Protein AF-A0A819EIU9-F1 (afdb_monomer)

Secondary structure (DSSP, 8-state):
--HHHHH-HHHHHHHHHHHHHTHHHHH---HHHHHHHHHHHHS-GGGS-B-TTS-EEETTEEEPPTTS-HHHHHHHHGGGS-SS-PPPEEESSS--TTS-HHHHTSSPBPP-

Radius of gyration: 17.1 Å; Cα contacts (8 Å, |Δi|>4): 104; chains: 1; bounding box: 37×30×42 Å

Structure (mmCIF, N/CA/C/O backbone):
data_AF-A0A819EIU9-F1
#
_entry.id   AF-A0A819EIU9-F1
#
loop_
_atom_site.group_PDB
_atom_site.id
_atom_site.type_symbol
_atom_site.label_atom_id
_atom_site.label_alt_id
_atom_site.label_comp_id
_atom_site.label_asym_id
_atom_site.label_entity_id
_atom_site.label_seq_id
_atom_site.pdbx_PDB_ins_code
_atom_site.Cartn_x
_atom_site.Cartn_y
_atom_site.Cartn_z
_atom_site.occupancy
_atom_site.B_iso_or_equiv
_atom_site.auth_seq_id
_atom_site.auth_comp_id
_atom_site.auth_asym_id
_atom_site.auth_atom_id
_atom_site.pdbx_PDB_model_num
ATOM 1 N N . ASN A 1 1 ? -0.850 -13.333 -1.023 1.00 88.38 1 ASN A N 1
ATOM 2 C CA . ASN A 1 1 ? -0.539 -14.297 -2.097 1.00 88.38 1 ASN A CA 1
ATOM 3 C C . ASN A 1 1 ? 0.856 -13.997 -2.645 1.00 88.38 1 ASN A C 1
ATOM 5 O O . ASN A 1 1 ? 1.017 -12.998 -3.331 1.00 88.38 1 ASN A O 1
ATOM 9 N N . VAL A 1 2 ? 1.864 -14.808 -2.308 1.00 93.75 2 VAL A N 1
ATOM 10 C CA . VAL A 1 2 ? 3.259 -14.570 -2.739 1.00 93.75 2 VAL A CA 1
ATOM 11 C C . VAL A 1 2 ? 3.547 -15.039 -4.167 1.00 93.75 2 VAL A C 1
ATOM 13 O O . VAL A 1 2 ? 4.467 -14.515 -4.794 1.00 93.75 2 VAL A O 1
ATOM 16 N N . SER A 1 3 ? 2.751 -15.971 -4.713 1.00 95.75 3 SER A N 1
ATOM 17 C CA . SER A 1 3 ? 2.930 -16.436 -6.097 1.00 95.75 3 SER A CA 1
ATOM 18 C C . SER A 1 3 ? 2.718 -15.306 -7.097 1.00 95.75 3 SER A C 1
ATOM 20 O O . SER A 1 3 ? 3.328 -15.297 -8.157 1.00 95.75 3 SER A O 1
ATOM 22 N N . LEU A 1 4 ? 1.940 -14.292 -6.720 1.00 94.44 4 LEU A N 1
ATOM 23 C CA . LEU A 1 4 ? 1.735 -13.100 -7.523 1.00 94.44 4 LEU A CA 1
ATOM 24 C C . LEU A 1 4 ? 3.054 -12.398 -7.895 1.00 94.44 4 LEU A C 1
ATOM 26 O O . LEU A 1 4 ? 3.270 -12.072 -9.055 1.00 94.44 4 LEU A O 1
ATOM 30 N N . PHE A 1 5 ? 3.957 -12.196 -6.936 1.00 95.81 5 PHE A N 1
ATOM 31 C CA . PHE A 1 5 ? 5.234 -11.519 -7.189 1.00 95.81 5 PHE A CA 1
ATOM 32 C C . PHE A 1 5 ? 6.289 -12.453 -7.794 1.00 95.81 5 PHE A C 1
ATOM 34 O O . PHE A 1 5 ? 7.197 -11.998 -8.488 1.00 95.81 5 PHE A O 1
ATOM 41 N N . ARG A 1 6 ? 6.161 -13.760 -7.546 1.00 95.56 6 ARG A N 1
ATOM 42 C CA . ARG A 1 6 ? 7.103 -14.783 -8.016 1.00 95.56 6 ARG A CA 1
ATOM 43 C C . ARG A 1 6 ? 6.821 -15.246 -9.447 1.00 95.56 6 ARG A C 1
ATOM 45 O O . ARG A 1 6 ? 7.753 -15.416 -10.225 1.00 95.56 6 ARG A O 1
ATOM 52 N N . ASP A 1 7 ? 5.552 -15.431 -9.797 1.00 96.56 7 ASP A N 1
ATOM 53 C CA . ASP A 1 7 ? 5.146 -16.192 -10.983 1.00 96.56 7 ASP A CA 1
ATOM 54 C C . ASP A 1 7 ? 4.471 -15.304 -12.046 1.00 96.56 7 ASP A C 1
ATOM 56 O O . ASP A 1 7 ? 4.550 -15.605 -13.238 1.00 96.56 7 ASP A O 1
ATOM 60 N N . HIS A 1 8 ? 3.863 -14.171 -11.667 1.00 97.12 8 HIS A N 1
ATOM 61 C CA . HIS A 1 8 ? 3.180 -13.293 -12.623 1.00 97.12 8 HIS A CA 1
ATOM 62 C C . HIS A 1 8 ? 4.184 -12.522 -13.497 1.00 97.12 8 HIS A C 1
ATOM 64 O O . HIS A 1 8 ? 4.890 -11.619 -13.038 1.00 97.12 8 HIS A O 1
ATOM 70 N N . SER A 1 9 ? 4.213 -12.834 -14.795 1.00 97.19 9 SER A N 1
ATOM 71 C CA . SER A 1 9 ? 5.211 -12.321 -15.747 1.00 97.19 9 SER A CA 1
ATOM 72 C C . 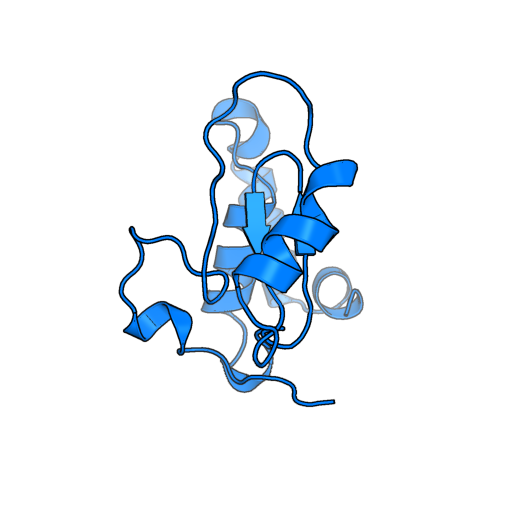SER A 1 9 ? 5.250 -10.791 -15.836 1.00 97.19 9 SER A C 1
ATOM 74 O O . SER A 1 9 ? 6.329 -10.207 -15.761 1.00 97.19 9 SER A O 1
ATOM 76 N N . LEU A 1 10 ? 4.088 -10.131 -15.931 1.00 97.50 10 LEU A N 1
ATOM 77 C CA . LEU A 1 10 ? 4.014 -8.665 -16.017 1.00 97.50 10 LEU A CA 1
ATOM 78 C C . LEU A 1 10 ? 4.510 -7.966 -14.744 1.00 97.50 10 LEU A C 1
ATOM 80 O O . LEU A 1 10 ? 5.272 -7.007 -14.833 1.00 97.50 10 LEU A O 1
ATOM 84 N N . ILE A 1 11 ? 4.140 -8.473 -13.563 1.00 97.56 11 ILE A N 1
ATOM 85 C CA . ILE A 1 11 ? 4.592 -7.926 -12.276 1.00 97.56 11 ILE A CA 1
ATOM 86 C C . ILE A 1 11 ? 6.110 -8.061 -12.159 1.00 97.56 11 ILE A C 1
ATOM 88 O O . ILE A 1 11 ? 6.790 -7.098 -11.812 1.00 97.56 11 ILE A O 1
ATOM 92 N N . ARG A 1 12 ? 6.668 -9.217 -12.534 1.00 97.88 12 ARG A N 1
ATOM 93 C CA . ARG A 1 12 ? 8.122 -9.415 -12.570 1.00 97.88 12 ARG A CA 1
ATOM 94 C C . ARG A 1 12 ? 8.833 -8.482 -13.546 1.00 97.88 12 ARG A C 1
ATOM 96 O O . ARG A 1 12 ? 9.873 -7.926 -13.200 1.00 97.88 12 ARG A O 1
ATOM 103 N N . ALA A 1 13 ? 8.294 -8.300 -14.750 1.00 97.94 13 ALA A N 1
ATOM 104 C CA . ALA A 1 13 ? 8.868 -7.392 -15.743 1.00 97.94 13 ALA A CA 1
ATOM 105 C C . ALA A 1 13 ? 8.858 -5.933 -15.257 1.00 97.94 13 ALA A C 1
ATOM 107 O O . ALA A 1 13 ? 9.824 -5.193 -15.467 1.00 97.94 13 ALA A O 1
ATOM 108 N N . TRP A 1 14 ? 7.792 -5.533 -14.562 1.00 97.50 14 TRP A N 1
ATOM 109 C CA . TRP A 1 14 ? 7.692 -4.225 -13.929 1.00 97.50 14 TRP A CA 1
ATOM 110 C C . TRP A 1 14 ? 8.724 -4.058 -12.804 1.00 97.50 14 TRP A C 1
ATOM 112 O O . TRP A 1 14 ? 9.484 -3.091 -12.828 1.00 97.50 14 TRP A O 1
ATOM 122 N N . LEU A 1 15 ? 8.847 -5.032 -11.893 1.00 97.25 15 LEU A N 1
ATOM 123 C CA . LEU A 1 15 ? 9.837 -5.000 -10.805 1.00 97.25 15 LEU A CA 1
ATOM 124 C C . LEU A 1 15 ? 11.274 -4.923 -11.341 1.00 97.25 15 LEU A C 1
ATOM 126 O O . LEU A 1 15 ? 12.066 -4.115 -10.866 1.00 97.25 15 LEU A O 1
ATOM 130 N N . HIS A 1 16 ? 11.591 -5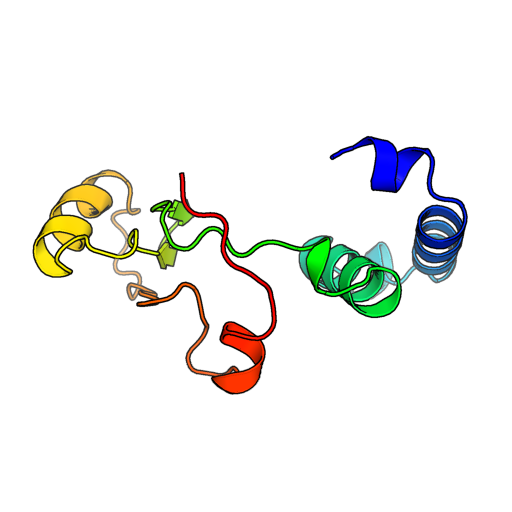.685 -12.390 1.00 98.06 16 HIS A N 1
ATOM 131 C CA . HIS A 1 16 ? 12.891 -5.615 -13.064 1.00 98.06 16 HIS A CA 1
ATOM 132 C C . HIS A 1 16 ? 13.146 -4.244 -13.719 1.00 98.06 16 HIS A C 1
ATOM 134 O O . HIS A 1 16 ? 14.282 -3.785 -13.815 1.00 98.06 16 HIS A O 1
ATOM 140 N N . THR A 1 17 ? 12.099 -3.558 -14.179 1.00 97.69 17 THR 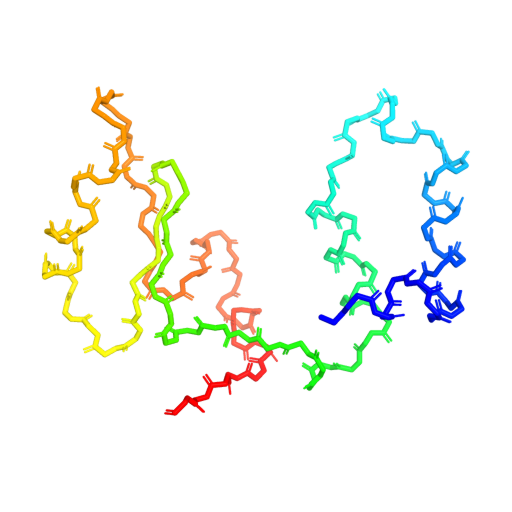A N 1
ATOM 141 C CA . THR A 1 17 ? 12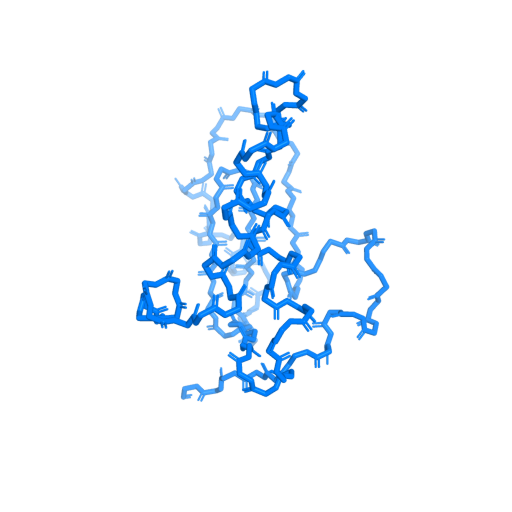.221 -2.203 -14.737 1.00 97.69 17 THR A CA 1
ATOM 142 C C . THR A 1 17 ? 12.482 -1.170 -13.642 1.00 97.69 17 THR A C 1
ATOM 144 O O . THR A 1 17 ? 13.332 -0.298 -13.824 1.00 97.69 17 THR A O 1
ATOM 147 N N . VAL A 1 18 ? 11.803 -1.294 -12.499 1.00 97.75 18 VAL A N 1
ATOM 148 C CA . VAL A 1 18 ? 12.038 -0.456 -11.313 1.00 97.75 18 VAL A CA 1
ATOM 149 C C . VAL A 1 18 ? 13.465 -0.621 -10.793 1.00 97.75 18 VAL A C 1
ATOM 151 O O . VAL A 1 18 ? 14.133 0.381 -10.539 1.00 97.75 18 VAL A O 1
ATOM 154 N N . ASP A 1 19 ? 13.952 -1.859 -10.704 1.00 97.94 19 ASP A N 1
ATOM 155 C CA . ASP A 1 19 ? 15.319 -2.166 -10.273 1.00 97.94 19 ASP A CA 1
ATOM 156 C C . ASP A 1 19 ? 16.367 -1.553 -11.218 1.00 97.94 19 ASP A C 1
ATOM 158 O O . ASP A 1 19 ? 17.199 -0.746 -10.798 1.00 97.94 19 ASP A O 1
ATOM 162 N N . ARG A 1 20 ? 16.251 -1.806 -12.533 1.00 98.25 20 ARG A N 1
ATOM 163 C CA . ARG A 1 20 ? 17.175 -1.248 -13.541 1.00 98.25 20 ARG A CA 1
ATOM 164 C C . ARG A 1 20 ? 17.194 0.279 -13.596 1.00 98.25 20 ARG A C 1
ATOM 166 O O . ARG A 1 20 ? 18.197 0.855 -14.011 1.00 98.25 20 ARG A O 1
ATOM 173 N N . ASN A 1 21 ? 16.109 0.950 -13.208 1.00 97.69 21 ASN A N 1
ATOM 174 C CA . ASN A 1 21 ? 16.078 2.412 -13.147 1.00 97.69 21 ASN A CA 1
ATOM 175 C C . ASN A 1 21 ? 17.015 2.970 -12.052 1.00 97.69 21 ASN A C 1
ATOM 177 O O . ASN A 1 21 ? 17.517 4.091 -12.172 1.00 97.69 21 ASN A O 1
ATOM 181 N N . GLY A 1 22 ? 17.274 2.191 -10.996 1.00 97.81 22 GLY A N 1
ATOM 182 C CA . GLY A 1 22 ? 18.122 2.578 -9.867 1.00 97.81 22 GLY A CA 1
ATOM 183 C C . GLY A 1 22 ? 17.462 3.553 -8.885 1.00 97.81 22 GLY A C 1
ATOM 184 O O . GLY A 1 22 ? 18.134 4.068 -7.989 1.00 97.81 22 GLY A O 1
ATOM 185 N N . GLY A 1 23 ? 16.159 3.824 -9.026 1.00 97.56 23 GLY A N 1
ATOM 186 C CA . GLY A 1 23 ? 15.438 4.801 -8.206 1.00 97.56 23 GLY A CA 1
ATOM 187 C C . GLY A 1 23 ? 15.306 4.420 -6.727 1.00 97.56 23 GLY A C 1
ATOM 188 O O . GLY A 1 23 ? 15.264 5.308 -5.876 1.00 97.56 23 GLY A O 1
ATOM 189 N N . ILE A 1 24 ? 15.346 3.123 -6.399 1.00 97.75 24 ILE A N 1
ATOM 190 C CA . ILE A 1 24 ? 15.399 2.636 -5.008 1.00 97.75 24 ILE A CA 1
ATOM 191 C C . ILE A 1 24 ? 16.618 3.232 -4.288 1.00 97.75 24 ILE A C 1
ATOM 193 O O . ILE A 1 24 ? 16.479 3.814 -3.213 1.00 97.75 24 ILE A O 1
ATOM 197 N N . TYR A 1 25 ? 17.794 3.174 -4.919 1.00 97.31 25 TYR A N 1
ATOM 198 C CA . TYR A 1 25 ? 19.050 3.653 -4.337 1.00 97.31 25 TYR A CA 1
ATOM 199 C C . TYR A 1 25 ? 19.246 5.164 -4.490 1.00 97.31 25 TYR A C 1
ATOM 201 O O . TYR A 1 25 ? 19.750 5.813 -3.579 1.00 97.31 25 TYR A O 1
ATOM 209 N N . ARG A 1 26 ? 18.847 5.739 -5.631 1.00 98.12 26 ARG A N 1
ATOM 210 C CA . ARG A 1 26 ? 19.064 7.167 -5.923 1.00 98.12 26 ARG A CA 1
ATOM 211 C C . ARG A 1 26 ? 18.053 8.087 -5.244 1.00 98.12 26 ARG A C 1
ATOM 213 O O . ARG A 1 26 ? 18.402 9.206 -4.887 1.00 98.12 26 ARG A O 1
ATOM 220 N N . TYR A 1 27 ? 16.809 7.631 -5.088 1.00 97.19 27 TYR A N 1
ATOM 221 C CA . TYR A 1 27 ? 15.678 8.480 -4.695 1.00 97.19 27 TYR A CA 1
ATOM 222 C C . TYR A 1 27 ? 14.852 7.919 -3.534 1.00 97.19 27 TYR A C 1
ATOM 224 O O . TYR A 1 27 ? 13.818 8.495 -3.196 1.00 97.19 27 TYR A O 1
ATOM 232 N N . ARG A 1 28 ? 15.290 6.817 -2.906 1.00 97.31 28 ARG A N 1
ATOM 233 C CA . ARG A 1 28 ? 14.605 6.190 -1.764 1.00 97.31 28 ARG A CA 1
ATOM 234 C C . ARG A 1 28 ? 13.162 5.791 -2.096 1.00 97.31 28 ARG A C 1
ATOM 236 O O . ARG A 1 28 ? 12.240 6.040 -1.315 1.00 97.31 28 ARG A O 1
ATOM 243 N N . TRP A 1 29 ? 12.951 5.191 -3.268 1.00 98.00 29 TRP A N 1
ATOM 244 C CA . TRP A 1 29 ? 11.658 4.584 -3.581 1.00 98.00 29 TRP A CA 1
ATOM 245 C C . TRP A 1 29 ? 11.383 3.435 -2.607 1.00 98.00 29 TRP A C 1
ATOM 247 O O . TRP A 1 29 ? 12.134 2.464 -2.561 1.00 98.00 29 TRP A O 1
ATOM 257 N N . GLY A 1 30 ? 10.327 3.582 -1.805 1.00 97.56 30 GLY A N 1
ATOM 258 C CA . GLY A 1 30 ? 9.903 2.570 -0.840 1.00 97.56 30 GLY A CA 1
ATOM 259 C C . GLY A 1 30 ? 9.143 1.420 -1.497 1.00 97.56 30 GLY A C 1
ATOM 260 O O . GLY A 1 30 ? 8.563 1.571 -2.571 1.00 97.56 30 GLY A O 1
ATOM 261 N N . ASP A 1 31 ? 9.081 0.285 -0.816 1.00 97.06 31 ASP A N 1
ATOM 262 C CA . ASP A 1 31 ? 8.330 -0.892 -1.249 1.00 97.06 31 ASP A CA 1
ATOM 263 C C . ASP A 1 31 ? 6.815 -0.629 -1.288 1.00 97.06 31 ASP A C 1
ATOM 265 O O . ASP A 1 31 ? 6.155 -1.028 -2.242 1.00 97.06 31 ASP A O 1
ATOM 269 N N . ALA A 1 32 ? 6.264 0.113 -0.320 1.00 94.69 32 ALA A N 1
ATOM 270 C CA . ALA A 1 32 ? 4.836 0.438 -0.274 1.00 94.69 32 ALA A CA 1
ATOM 271 C C . ALA A 1 32 ? 4.314 1.135 -1.554 1.00 94.69 32 ALA A C 1
ATOM 273 O O . ALA A 1 32 ? 3.358 0.626 -2.152 1.00 94.69 32 ALA A O 1
ATOM 274 N N . PRO A 1 33 ? 4.907 2.249 -2.045 1.00 95.62 33 PRO A N 1
ATOM 275 C CA . PRO A 1 33 ? 4.479 2.845 -3.310 1.00 95.62 33 PRO A CA 1
ATOM 276 C C . PRO A 1 33 ? 4.787 1.952 -4.517 1.00 95.62 33 PRO A C 1
ATOM 278 O O . PRO A 1 33 ? 3.989 1.913 -5.450 1.00 95.62 33 PRO A O 1
ATOM 281 N N . ILE A 1 34 ? 5.891 1.197 -4.496 1.00 97.75 34 ILE A N 1
ATOM 282 C CA . ILE A 1 34 ? 6.245 0.260 -5.569 1.00 97.75 34 ILE A CA 1
ATOM 283 C C . ILE A 1 34 ? 5.156 -0.821 -5.715 1.00 97.75 34 ILE A C 1
ATOM 285 O O . ILE A 1 34 ? 4.564 -0.979 -6.783 1.00 97.75 34 ILE A O 1
ATOM 289 N N . HIS A 1 35 ? 4.821 -1.516 -4.629 1.00 97.00 35 HIS A N 1
ATOM 290 C CA . HIS A 1 35 ? 3.762 -2.522 -4.607 1.00 97.00 35 HIS A CA 1
ATOM 291 C C . HIS A 1 35 ? 2.402 -1.922 -4.962 1.00 97.00 35 HIS A C 1
ATOM 293 O O . HIS A 1 35 ? 1.664 -2.503 -5.753 1.00 97.00 35 HIS A O 1
ATOM 299 N N . THR A 1 36 ? 2.078 -0.739 -4.440 1.00 94.12 36 THR A N 1
ATOM 300 C CA . THR A 1 36 ? 0.805 -0.080 -4.753 1.00 94.12 36 THR A CA 1
ATOM 301 C C . THR A 1 36 ? 0.689 0.198 -6.250 1.00 94.12 36 THR A C 1
ATOM 303 O O . THR A 1 36 ? -0.321 -0.144 -6.857 1.00 94.12 36 THR A O 1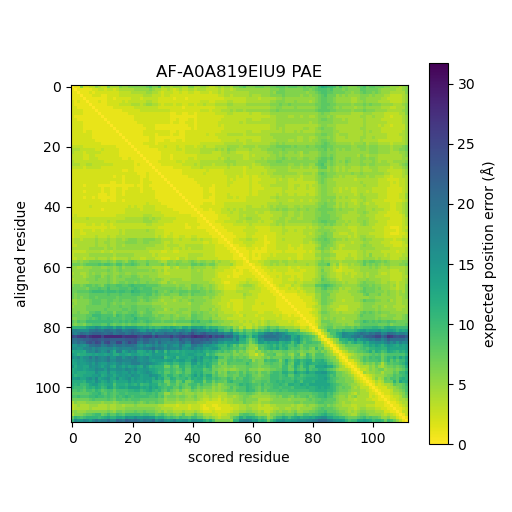
ATOM 306 N N . LEU A 1 37 ? 1.721 0.749 -6.893 1.00 96.25 37 LEU A N 1
ATOM 307 C CA . LEU A 1 37 ? 1.667 1.042 -8.325 1.00 96.25 37 LEU A CA 1
ATOM 308 C C . LEU A 1 37 ? 1.483 -0.230 -9.156 1.00 96.25 37 LEU A C 1
ATOM 310 O O . LEU A 1 37 ? 0.578 -0.289 -9.980 1.00 96.25 37 LEU A O 1
ATOM 314 N N . VAL A 1 38 ? 2.277 -1.276 -8.923 1.00 96.88 38 VAL A N 1
ATOM 315 C CA . VAL A 1 38 ? 2.174 -2.487 -9.751 1.00 96.88 38 VAL A CA 1
ATOM 316 C C . VAL A 1 38 ? 0.851 -3.225 -9.560 1.00 96.88 38 VAL A C 1
ATOM 318 O O . VAL A 1 38 ? 0.253 -3.669 -10.538 1.00 96.88 38 VAL A O 1
ATOM 321 N N . LEU A 1 39 ? 0.352 -3.314 -8.324 1.00 95.69 39 LEU A N 1
ATOM 322 C CA . LEU A 1 39 ? -0.901 -4.007 -8.033 1.00 95.69 39 LEU A CA 1
ATOM 323 C C . LEU A 1 39 ? -2.100 -3.249 -8.603 1.00 95.69 39 LEU A C 1
ATOM 325 O O . LEU A 1 39 ? -2.963 -3.858 -9.225 1.00 95.69 39 LEU A O 1
ATOM 329 N N . THR A 1 40 ? -2.138 -1.925 -8.445 1.00 93.44 40 THR A N 1
ATOM 330 C CA . THR A 1 40 ? -3.277 -1.112 -8.902 1.00 93.44 40 THR A CA 1
ATOM 331 C C . THR A 1 40 ? -3.324 -0.909 -10.414 1.00 93.44 40 THR A C 1
ATOM 333 O O . THR A 1 40 ? -4.391 -0.615 -10.945 1.00 93.44 40 THR A O 1
ATOM 336 N N . GLN A 1 41 ? -2.197 -1.073 -11.112 1.00 94.75 41 GLN A N 1
ATOM 337 C CA . GLN A 1 41 ? -2.146 -0.991 -12.573 1.00 94.75 41 GLN A CA 1
ATOM 338 C C . GLN A 1 41 ? -2.392 -2.337 -13.264 1.00 94.75 41 GLN A C 1
ATOM 340 O O . GLN A 1 41 ? -2.920 -2.351 -14.373 1.00 94.75 41 GLN A O 1
ATOM 345 N N . LEU A 1 42 ? -1.988 -3.458 -12.653 1.00 95.75 42 LEU A N 1
ATOM 346 C CA . LEU A 1 42 ? -2.006 -4.767 -13.321 1.00 95.75 42 LEU A CA 1
ATOM 347 C C . LEU A 1 42 ? -3.110 -5.709 -12.844 1.00 95.75 42 LEU A C 1
ATOM 349 O O . LEU A 1 42 ? -3.433 -6.652 -13.565 1.00 95.75 42 LEU A O 1
ATOM 353 N N . LEU A 1 43 ? -3.681 -5.492 -11.659 1.00 94.88 43 LEU A N 1
ATOM 354 C CA .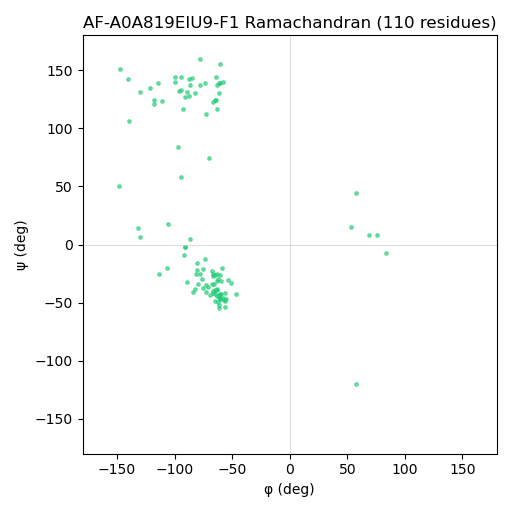 LEU A 1 43 ? -4.767 -6.327 -11.157 1.00 94.88 43 LEU A CA 1
ATOM 355 C C . LEU A 1 43 ? -6.122 -5.672 -11.359 1.00 94.88 43 LEU A C 1
ATOM 357 O O . LEU A 1 43 ? -6.294 -4.465 -11.185 1.00 94.88 43 LEU A O 1
ATOM 361 N N . ALA A 1 44 ? -7.114 -6.508 -11.652 1.00 93.94 44 ALA A N 1
ATOM 362 C CA . ALA A 1 44 ? -8.495 -6.092 -11.528 1.00 93.94 44 ALA A CA 1
ATOM 363 C C . ALA A 1 44 ? -8.812 -5.792 -10.054 1.00 93.94 44 ALA A C 1
ATOM 365 O O . ALA A 1 44 ? -8.302 -6.438 -9.135 1.00 93.94 44 ALA A O 1
ATOM 366 N N . LYS A 1 45 ? -9.657 -4.780 -9.835 1.00 91.50 45 LYS A N 1
ATOM 367 C CA . LYS A 1 45 ? -9.994 -4.254 -8.501 1.00 91.50 45 LYS A CA 1
ATOM 368 C C . LYS A 1 45 ? -10.487 -5.325 -7.525 1.00 91.50 45 LYS A C 1
ATOM 370 O O . LYS A 1 45 ? -10.287 -5.190 -6.330 1.00 91.50 45 LYS A O 1
ATOM 375 N N . ASP A 1 46 ? -11.130 -6.370 -8.029 1.00 93.56 46 ASP A N 1
ATOM 376 C CA . ASP A 1 46 ? -11.701 -7.474 -7.261 1.00 93.56 46 ASP A CA 1
ATOM 377 C C . ASP A 1 46 ? -10.657 -8.454 -6.702 1.00 93.56 46 ASP A C 1
ATOM 379 O O . ASP A 1 46 ? -10.963 -9.231 -5.802 1.00 93.56 46 ASP A O 1
ATOM 383 N N . HIS A 1 47 ? -9.410 -8.370 -7.170 1.00 93.50 47 HIS A N 1
ATOM 384 C CA . HIS A 1 47 ? -8.280 -9.151 -6.663 1.00 93.50 47 HIS A CA 1
ATOM 385 C C . HIS A 1 47 ? -7.516 -8.452 -5.528 1.00 93.50 47 HIS A C 1
ATOM 387 O O . HIS A 1 47 ? -6.555 -9.008 -4.990 1.00 93.50 47 HIS A O 1
ATOM 393 N N . ILE A 1 48 ? -7.920 -7.233 -5.164 1.00 92.69 48 ILE A N 1
ATOM 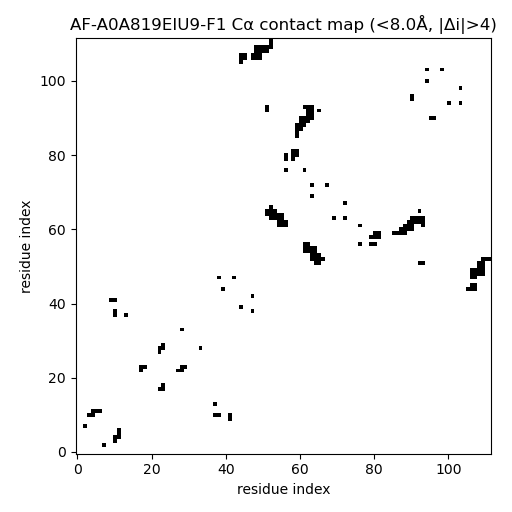394 C CA . ILE A 1 48 ? -7.354 -6.462 -4.058 1.00 92.69 48 ILE A CA 1
ATOM 395 C C . ILE A 1 48 ? -8.474 -6.237 -3.052 1.00 92.69 48 ILE A C 1
ATOM 397 O O . ILE A 1 48 ? -9.515 -5.696 -3.400 1.00 92.69 48 ILE A O 1
ATOM 401 N N . ALA A 1 49 ? -8.266 -6.644 -1.803 1.00 90.62 49 ALA A N 1
ATOM 402 C CA . ALA A 1 49 ? -9.283 -6.532 -0.768 1.00 90.62 49 ALA A CA 1
ATOM 403 C C . ALA A 1 49 ? -8.878 -5.553 0.330 1.00 90.62 49 ALA A C 1
ATOM 405 O O . ALA A 1 49 ? -7.740 -5.564 0.805 1.00 90.62 49 ALA A O 1
ATOM 406 N N . ARG A 1 50 ? -9.844 -4.754 0.785 1.00 88.00 50 ARG A N 1
ATOM 407 C CA . ARG A 1 50 ? -9.717 -3.928 1.985 1.00 88.00 50 ARG A CA 1
ATOM 408 C C . ARG A 1 50 ? -10.128 -4.730 3.219 1.00 88.00 50 ARG A C 1
ATOM 410 O O . ARG A 1 50 ? -11.227 -5.281 3.280 1.00 88.00 50 ARG A O 1
ATOM 417 N N . LEU A 1 51 ? -9.262 -4.751 4.228 1.00 88.44 51 LEU A N 1
ATOM 418 C CA . LEU A 1 51 ? -9.450 -5.505 5.472 1.00 88.44 51 LEU A CA 1
ATOM 419 C C . LEU A 1 51 ? -10.076 -4.642 6.578 1.00 88.44 51 LEU A C 1
ATOM 421 O O . LEU A 1 51 ? -9.506 -4.469 7.647 1.00 88.44 51 LEU A O 1
ATOM 425 N N . ARG A 1 52 ? -11.261 -4.082 6.318 1.00 85.88 52 ARG A N 1
ATOM 426 C CA . ARG A 1 52 ? -11.918 -3.117 7.221 1.00 85.88 52 ARG A CA 1
ATOM 427 C C . ARG A 1 52 ? -12.318 -3.708 8.584 1.00 85.88 52 ARG A C 1
ATOM 429 O O . ARG A 1 52 ? -12.410 -2.988 9.569 1.00 85.88 52 ARG A O 1
ATOM 436 N N . TYR A 1 53 ? -12.554 -5.015 8.644 1.00 87.25 53 TYR A N 1
ATOM 437 C CA . TYR A 1 53 ? -12.971 -5.721 9.863 1.00 87.25 53 TYR A CA 1
ATOM 438 C C . TYR A 1 53 ? -11.796 -6.168 10.743 1.00 87.25 53 TYR A C 1
ATOM 440 O O . TYR A 1 53 ? -11.999 -6.830 11.756 1.00 87.25 53 TYR A O 1
ATOM 448 N N . PHE A 1 54 ? -10.568 -5.797 10.376 1.00 86.88 54 PHE A N 1
ATOM 449 C CA . PHE A 1 54 ? -9.371 -6.078 11.155 1.00 86.88 54 PHE A CA 1
ATOM 450 C C . PHE A 1 54 ? -8.812 -4.778 11.725 1.00 86.88 54 PHE A C 1
ATOM 452 O O . PHE A 1 54 ? -8.488 -3.851 10.986 1.00 86.88 54 PHE A O 1
ATOM 459 N N . GLY A 1 55 ? -8.673 -4.725 13.049 1.00 86.69 55 GLY A N 1
ATOM 460 C CA . GLY A 1 55 ? -7.931 -3.658 13.706 1.00 86.69 55 GLY A CA 1
ATOM 461 C C . GLY A 1 55 ? -6.433 -3.860 13.498 1.00 86.69 55 GLY A C 1
ATOM 462 O O . GLY A 1 55 ? -5.940 -4.986 13.581 1.00 86.69 55 GLY A O 1
ATOM 463 N N . TYR A 1 56 ? -5.702 -2.782 13.232 1.00 87.12 56 TYR A N 1
ATOM 464 C CA . TYR A 1 56 ? -4.257 -2.834 13.019 1.00 87.12 56 TYR A CA 1
ATOM 465 C C . TYR A 1 56 ? -3.570 -1.640 13.672 1.00 87.12 56 TYR A C 1
ATOM 467 O O . TYR A 1 56 ? -4.093 -0.528 13.637 1.00 87.12 56 TYR A O 1
ATOM 475 N N . VAL A 1 57 ? -2.389 -1.873 14.244 1.00 86.69 57 VAL A N 1
ATOM 476 C CA . VAL A 1 57 ? -1.538 -0.844 14.845 1.00 86.69 57 VAL A CA 1
ATOM 477 C C . VAL A 1 57 ? -0.119 -0.970 14.303 1.00 86.69 57 VAL A C 1
ATOM 479 O O . VAL A 1 57 ? 0.465 -2.053 14.286 1.00 86.69 57 VAL A O 1
ATOM 482 N N . HIS A 1 58 ? 0.443 0.154 13.874 1.00 85.69 58 HIS A N 1
ATOM 483 C CA . HIS A 1 58 ? 1.837 0.275 13.483 1.00 85.69 58 HIS A CA 1
ATOM 484 C C . HIS A 1 58 ? 2.390 1.603 13.999 1.00 85.69 58 HIS A C 1
ATOM 486 O O . HIS A 1 58 ? 2.105 2.678 13.472 1.00 85.69 58 HIS A O 1
ATOM 492 N N . ARG A 1 59 ? 3.218 1.527 15.047 1.00 84.19 59 ARG A N 1
ATOM 493 C CA . ARG A 1 59 ? 3.737 2.699 15.772 1.00 84.19 59 ARG A CA 1
ATOM 494 C C . ARG A 1 59 ? 2.591 3.563 16.318 1.00 84.19 59 ARG A C 1
ATOM 496 O O . ARG A 1 59 ? 1.833 3.079 17.146 1.00 84.19 59 ARG A O 1
ATOM 503 N N . SER A 1 60 ? 2.492 4.828 15.911 1.00 82.56 60 SER A N 1
ATOM 504 C CA . SER A 1 60 ? 1.446 5.773 16.328 1.00 82.56 60 SER A CA 1
ATOM 505 C C . SER A 1 60 ? 0.219 5.780 15.407 1.00 82.56 60 SER A C 1
ATOM 507 O O . SER A 1 60 ? -0.734 6.515 15.673 1.00 82.56 60 SER A O 1
ATOM 509 N N . GLU A 1 61 ? 0.244 4.993 14.328 1.00 81.69 61 GLU A N 1
ATOM 510 C CA . GLU A 1 61 ? -0.861 4.834 13.385 1.00 81.69 61 GLU A CA 1
ATOM 511 C C . GLU A 1 61 ? -1.677 3.600 13.755 1.00 81.69 61 GLU A C 1
ATOM 513 O O . GLU A 1 61 ? -1.127 2.521 13.991 1.00 81.69 61 GLU A O 1
ATOM 518 N N . PHE A 1 62 ? -2.999 3.746 13.797 1.00 85.06 62 PHE A N 1
ATOM 519 C CA . PHE A 1 62 ? -3.887 2.612 14.009 1.00 85.06 62 PHE A CA 1
ATOM 520 C C . PHE A 1 62 ? -5.217 2.780 13.278 1.00 85.06 62 PHE A C 1
ATOM 522 O O . PHE A 1 62 ? -5.709 3.888 13.053 1.00 85.06 62 PHE A O 1
ATOM 529 N N . THR A 1 63 ? -5.803 1.642 12.920 1.00 86.88 63 THR A N 1
ATOM 530 C CA . THR A 1 63 ? -7.147 1.517 12.353 1.00 86.88 63 THR A CA 1
ATOM 531 C C . THR A 1 63 ? -7.964 0.612 13.261 1.00 86.88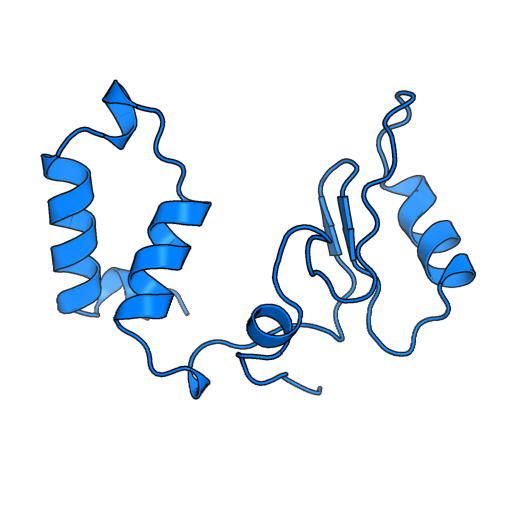 63 THR A C 1
ATOM 533 O O . THR A 1 63 ? -7.483 -0.438 13.691 1.00 86.88 63 THR A O 1
ATOM 536 N N . CYS A 1 64 ? -9.193 1.019 13.565 1.00 86.00 64 CYS A N 1
ATOM 537 C CA . CYS A 1 64 ? -10.133 0.195 14.318 1.00 86.00 64 CYS A CA 1
ATOM 538 C C . CYS A 1 64 ? -10.911 -0.707 13.362 1.00 86.00 64 CYS A C 1
ATOM 540 O O . CYS A 1 64 ? -11.274 -0.276 12.269 1.00 86.00 64 CYS A O 1
ATOM 542 N N . ALA A 1 65 ? -11.189 -1.939 13.789 1.00 87.50 65 ALA A N 1
ATOM 543 C CA . ALA A 1 65 ? -12.099 -2.808 13.056 1.00 87.50 65 ALA A CA 1
ATOM 544 C C . ALA A 1 65 ? -13.490 -2.165 12.967 1.00 87.50 65 ALA A C 1
ATOM 546 O O . ALA A 1 65 ? -13.988 -1.600 13.945 1.00 87.50 65 ALA A O 1
ATOM 547 N N . ASP A 1 66 ? -14.124 -2.278 11.803 1.00 85.31 66 ASP A N 1
ATOM 548 C CA . ASP A 1 66 ? -15.499 -1.823 11.623 1.00 85.31 66 ASP A CA 1
ATOM 549 C C . ASP A 1 66 ? -16.456 -2.521 12.596 1.00 85.31 66 ASP A C 1
ATOM 551 O O . ASP A 1 66 ? -16.342 -3.720 12.850 1.00 85.31 66 ASP A O 1
ATOM 555 N N . GLY A 1 67 ? -17.408 -1.763 13.136 1.00 85.50 67 GLY A N 1
ATOM 556 C CA . GLY A 1 67 ? -18.340 -2.240 14.161 1.00 85.50 67 GLY A CA 1
ATOM 557 C C . GLY A 1 67 ? -17.803 -2.198 15.597 1.00 85.50 67 GLY A C 1
ATOM 558 O O . GLY A 1 67 ? -18.584 -2.403 16.524 1.00 85.50 67 GLY A O 1
ATOM 559 N N . ILE A 1 68 ? -16.520 -1.883 15.810 1.00 86.44 68 ILE A N 1
ATOM 560 C CA . ILE A 1 68 ? -15.978 -1.627 17.149 1.00 86.44 68 ILE A CA 1
ATOM 561 C C . ILE A 1 68 ? -16.130 -0.146 17.499 1.00 86.44 68 ILE A C 1
ATOM 563 O O . ILE A 1 68 ? -15.780 0.746 16.725 1.00 86.44 68 ILE A O 1
ATOM 567 N N . GLU A 1 69 ? -16.660 0.110 18.693 1.00 88.56 69 GLU A N 1
ATOM 568 C CA . GLU A 1 69 ? -16.836 1.451 19.247 1.00 88.56 69 GLU A CA 1
ATOM 569 C C . GLU A 1 69 ? -15.474 2.158 19.399 1.00 88.56 69 GLU A C 1
ATOM 571 O O . GLU A 1 69 ? -14.460 1.540 19.739 1.00 88.56 69 GLU A O 1
ATOM 576 N N . LYS A 1 70 ? -15.421 3.454 19.066 1.00 82.62 70 LYS A N 1
ATOM 577 C CA . LYS A 1 70 ? -14.155 4.176 18.864 1.00 82.62 70 LYS A CA 1
ATOM 578 C C . LYS A 1 70 ? -13.355 4.305 20.151 1.00 82.62 70 LYS A C 1
ATOM 580 O O . LYS A 1 70 ? -12.135 4.143 20.118 1.00 82.62 70 LYS A O 1
ATOM 585 N N . ASP A 1 71 ? -14.011 4.606 21.263 1.00 88.06 71 ASP A N 1
ATOM 586 C CA . ASP A 1 71 ? -13.344 4.806 22.542 1.00 88.06 71 ASP A CA 1
ATOM 587 C C . ASP A 1 71 ? -12.913 3.468 23.145 1.00 88.06 71 ASP A C 1
ATOM 589 O O . ASP A 1 71 ? -11.783 3.361 23.632 1.00 88.06 71 ASP A O 1
ATOM 593 N N . LEU A 1 72 ? -13.721 2.413 22.983 1.00 89.38 72 LEU A N 1
ATOM 594 C CA . LEU A 1 72 ? -13.310 1.040 23.270 1.00 89.38 72 LEU A CA 1
ATOM 595 C C . LEU A 1 72 ? -12.055 0.638 22.480 1.00 89.38 72 LEU A C 1
ATOM 597 O O . LEU A 1 72 ? -11.088 0.151 23.066 1.00 89.38 72 LEU A O 1
ATOM 601 N N . CYS A 1 73 ? -12.029 0.881 21.168 1.00 87.00 73 CYS A N 1
ATOM 602 C CA . CYS A 1 73 ? -10.857 0.588 20.344 1.00 87.00 73 CYS A CA 1
ATOM 603 C C . CYS A 1 73 ? -9.626 1.384 20.804 1.00 87.00 73 CYS A C 1
ATOM 605 O O . CYS A 1 73 ? -8.557 0.806 20.998 1.00 87.00 73 CYS A O 1
ATOM 607 N N . LYS A 1 74 ? -9.764 2.698 21.040 1.00 85.56 74 LYS A N 1
ATOM 608 C CA . LYS A 1 74 ? -8.675 3.551 21.554 1.00 85.56 74 LYS A CA 1
ATOM 609 C C . LYS A 1 74 ? -8.116 3.030 22.877 1.00 85.56 74 LYS A C 1
ATOM 611 O O . LYS A 1 74 ? -6.900 3.016 23.064 1.00 85.56 74 LYS A O 1
ATOM 616 N N . ALA A 1 75 ? -8.986 2.584 23.782 1.00 88.06 75 ALA A N 1
ATOM 617 C CA . ALA A 1 75 ? -8.579 1.987 25.047 1.00 88.06 75 ALA A CA 1
ATOM 618 C C . ALA A 1 75 ? -7.784 0.687 24.836 1.00 88.06 75 ALA A C 1
ATOM 620 O O . ALA A 1 75 ? -6.779 0.478 25.514 1.00 88.06 75 ALA A O 1
ATOM 621 N N . GLN A 1 76 ? -8.185 -0.142 23.866 1.00 88.00 76 GLN A N 1
ATOM 622 C CA . GLN A 1 76 ? -7.505 -1.394 23.521 1.00 88.00 76 GLN A CA 1
ATOM 623 C C . GLN A 1 76 ? -6.151 -1.186 22.835 1.00 88.00 76 GLN A C 1
ATOM 625 O O . GLN A 1 76 ? -5.228 -1.954 23.093 1.00 88.00 76 GLN A O 1
ATOM 630 N N . VAL A 1 77 ? -6.001 -0.165 21.982 1.00 85.75 77 VAL A N 1
ATOM 631 C CA . VAL A 1 77 ? -4.722 0.092 21.293 1.00 85.75 77 VAL A CA 1
ATOM 632 C C . VAL A 1 77 ? -3.699 0.782 22.189 1.00 85.75 77 VAL A C 1
ATOM 634 O O . VAL A 1 77 ? -2.502 0.610 21.978 1.00 85.75 77 VAL A O 1
ATOM 637 N N . LYS A 1 78 ? -4.143 1.527 23.211 1.00 84.25 78 LYS A N 1
ATOM 638 C CA . LYS A 1 78 ? -3.291 2.334 24.101 1.00 84.25 78 LYS A CA 1
ATOM 639 C C . LYS A 1 78 ? -2.037 1.610 24.629 1.00 84.25 78 LYS A C 1
ATOM 641 O O . LYS A 1 78 ? -0.984 2.243 24.613 1.00 84.25 78 LYS A O 1
ATOM 646 N N . PRO A 1 79 ? -2.078 0.329 25.053 1.00 86.19 79 PRO A N 1
ATOM 647 C CA . PRO A 1 79 ? -0.887 -0.389 25.520 1.00 86.19 79 PRO A CA 1
ATOM 648 C C . PRO A 1 79 ? 0.158 -0.673 24.430 1.00 86.19 79 PRO A C 1
ATOM 650 O O . PRO A 1 79 ? 1.324 -0.881 24.749 1.00 86.19 79 PRO A O 1
ATOM 653 N N . PHE A 1 80 ? -0.245 -0.697 23.156 1.00 82.25 80 PHE A N 1
ATOM 654 C CA . PHE A 1 80 ? 0.629 -0.986 22.012 1.00 82.25 80 PHE A CA 1
ATOM 655 C C . PHE A 1 80 ? 1.253 0.273 21.400 1.00 82.25 80 PHE A C 1
ATOM 657 O O . PHE A 1 80 ? 2.126 0.174 20.536 1.00 82.25 80 PHE A O 1
ATOM 664 N N . LEU A 1 81 ? 0.805 1.457 21.823 1.00 74.62 81 LEU A N 1
ATOM 665 C CA . LEU A 1 81 ? 1.275 2.723 21.279 1.00 74.62 81 LEU A CA 1
ATOM 666 C C . LEU A 1 81 ? 2.546 3.182 22.014 1.00 74.62 81 LEU A C 1
ATOM 668 O O . LEU A 1 81 ? 2.615 3.111 23.244 1.00 74.62 81 LEU A O 1
ATOM 672 N N . PRO A 1 82 ? 3.565 3.684 21.291 1.00 70.62 82 PRO A N 1
ATOM 673 C CA . PRO A 1 82 ? 4.778 4.188 21.918 1.00 70.62 82 PRO A CA 1
ATOM 674 C C . PRO A 1 82 ? 4.466 5.414 22.793 1.00 70.62 82 PRO A C 1
ATOM 676 O O . PRO A 1 82 ? 3.929 6.415 22.319 1.00 70.62 82 PRO A O 1
ATOM 679 N N . TYR A 1 83 ? 4.845 5.348 24.072 1.00 66.12 83 TYR A N 1
ATOM 680 C CA . TYR A 1 83 ? 4.750 6.444 25.045 1.00 66.12 83 TYR A CA 1
ATOM 681 C C . TYR A 1 83 ? 5.755 7.565 24.725 1.00 66.12 83 TYR A C 1
ATOM 683 O O . TYR A 1 83 ? 6.774 7.693 25.390 1.00 66.12 83 TYR A O 1
ATOM 691 N N . TRP A 1 84 ? 5.505 8.374 23.694 1.00 57.25 84 TRP A N 1
ATOM 692 C CA . TRP A 1 84 ? 6.421 9.463 23.318 1.00 57.25 84 TRP A CA 1
ATOM 693 C C . TRP A 1 84 ? 5.715 10.678 22.720 1.00 57.25 84 TRP A C 1
ATOM 695 O O . TRP A 1 84 ? 6.097 11.121 21.647 1.00 57.25 84 TRP A O 1
ATOM 705 N N . GLY A 1 85 ? 4.669 11.213 23.362 1.00 57.53 85 GLY A N 1
ATOM 706 C CA . GLY A 1 85 ? 4.076 12.509 22.974 1.00 57.53 85 GLY A CA 1
ATOM 707 C C . GLY A 1 85 ? 3.670 12.648 21.494 1.00 57.53 85 GLY A C 1
ATOM 708 O O . GLY A 1 85 ? 3.467 13.763 21.022 1.00 57.53 85 GLY A O 1
ATOM 709 N N . MET A 1 86 ? 3.587 11.539 20.751 1.00 61.19 86 MET A N 1
ATOM 710 C CA . MET A 1 86 ? 3.298 11.530 19.326 1.00 61.19 86 MET A CA 1
ATOM 711 C C . MET A 1 86 ? 1.806 11.746 19.136 1.00 61.19 86 MET A C 1
ATOM 713 O O . MET A 1 86 ? 0.982 11.150 19.832 1.00 61.19 86 MET A O 1
ATOM 717 N N . GLN A 1 87 ? 1.460 12.587 18.167 1.00 64.88 87 GLN A N 1
ATOM 718 C CA . GLN A 1 87 ? 0.077 12.767 17.769 1.00 64.88 87 GLN A CA 1
ATOM 719 C C . GLN A 1 87 ? -0.450 11.456 17.177 1.00 64.88 87 GLN A C 1
ATOM 721 O O . GLN A 1 87 ? 0.135 10.894 16.250 1.00 64.88 87 GLN A O 1
ATOM 726 N N . TYR A 1 88 ? -1.546 10.959 17.745 1.00 69.38 88 TYR A N 1
ATOM 727 C CA . TYR A 1 88 ? -2.201 9.743 17.286 1.00 69.38 88 TYR A CA 1
ATOM 728 C C . TYR A 1 88 ? -2.791 9.960 15.896 1.00 69.38 88 TYR A C 1
ATOM 730 O O . TYR A 1 88 ? -3.628 10.845 15.702 1.00 69.38 88 TYR A O 1
ATOM 738 N N . LEU A 1 89 ? -2.380 9.130 14.942 1.00 68.56 89 LEU A N 1
ATOM 739 C CA . LEU A 1 89 ? -2.946 9.125 13.601 1.00 68.56 89 LEU A CA 1
ATOM 740 C C . LEU A 1 89 ? -3.999 8.023 13.549 1.00 68.56 89 LEU A C 1
ATOM 742 O O . LEU A 1 89 ? -3.735 6.882 13.172 1.00 68.56 89 LEU A O 1
ATOM 746 N N . TYR A 1 90 ? -5.194 8.383 14.013 1.00 72.25 90 TYR A N 1
ATOM 747 C CA . TYR A 1 90 ? -6.373 7.540 13.899 1.00 72.25 90 TYR A CA 1
ATOM 748 C C . TYR A 1 90 ? -6.988 7.696 12.513 1.00 72.25 90 TYR A C 1
ATOM 750 O O . TYR A 1 90 ? -7.267 8.813 12.072 1.00 72.25 90 TYR A O 1
ATOM 758 N N . SER A 1 91 ? -7.255 6.567 11.868 1.00 68.25 91 SER A N 1
ATOM 759 C CA . SER A 1 91 ? -8.101 6.516 10.688 1.00 68.25 91 SER A CA 1
ATOM 760 C C . SER A 1 91 ? -9.332 5.653 10.966 1.00 68.25 91 SER A C 1
ATOM 762 O O . SER A 1 91 ? -9.209 4.476 11.307 1.00 68.25 91 SER A O 1
ATOM 764 N N . GLU A 1 92 ? -10.523 6.249 10.836 1.00 64.88 92 GLU A N 1
ATOM 765 C CA . GLU A 1 92 ? -11.809 5.575 11.092 1.00 64.88 92 GLU A CA 1
ATOM 766 C C . GLU A 1 92 ? -12.037 4.361 10.198 1.00 64.88 92 GLU A C 1
ATOM 768 O O . GLU A 1 92 ? -12.684 3.399 10.596 1.00 64.88 92 GLU A O 1
ATOM 773 N N . ASP A 1 93 ? -11.500 4.409 8.991 1.00 66.06 93 ASP A N 1
ATOM 774 C CA . ASP A 1 93 ? -11.737 3.455 7.923 1.00 66.06 93 ASP A CA 1
ATOM 775 C C . ASP A 1 93 ? -10.422 2.980 7.279 1.00 66.06 93 ASP A C 1
ATOM 777 O O . ASP A 1 93 ? -10.425 2.383 6.201 1.00 66.06 93 ASP A O 1
ATOM 781 N N . GLY A 1 94 ? -9.284 3.248 7.923 1.00 66.38 94 GLY A N 1
ATOM 782 C CA . GLY A 1 94 ? -7.954 2.997 7.365 1.00 66.38 94 GLY A CA 1
ATOM 783 C C . GLY A 1 94 ? -7.598 3.916 6.194 1.00 66.38 94 GLY A C 1
ATOM 784 O O . GLY A 1 94 ? -6.571 3.714 5.548 1.00 66.38 94 GLY A O 1
ATOM 785 N N . CYS A 1 95 ? -8.423 4.925 5.905 1.00 72.50 95 CYS A N 1
ATOM 786 C CA . CYS A 1 95 ? -8.105 5.967 4.958 1.00 72.50 95 CYS A CA 1
ATOM 787 C C . CYS A 1 95 ? -7.489 7.222 5.567 1.00 72.50 95 CYS A C 1
ATOM 789 O O . CYS A 1 95 ? -7.971 7.807 6.540 1.00 72.50 95 CYS A O 1
ATOM 791 N N . LEU A 1 96 ? -6.415 7.681 4.928 1.00 68.50 96 LEU A N 1
ATOM 792 C CA . LEU A 1 96 ? -5.840 8.990 5.201 1.00 68.50 96 LEU A CA 1
ATOM 793 C C . LEU A 1 96 ? -6.858 10.074 4.842 1.00 68.50 96 LEU A C 1
ATOM 795 O O . LEU A 1 96 ? -7.459 10.043 3.769 1.00 68.50 96 LEU A O 1
ATOM 799 N N . SER A 1 97 ? -6.983 11.082 5.702 1.00 67.19 97 SER A N 1
ATOM 800 C CA . SER A 1 97 ? -7.847 12.249 5.471 1.00 67.19 97 SER A CA 1
ATOM 801 C C . SER A 1 97 ? -7.498 13.027 4.194 1.00 67.19 97 SER A C 1
ATOM 803 O O . SER A 1 97 ? -8.333 13.764 3.675 1.00 67.19 97 SER A O 1
ATOM 805 N N . SER A 1 98 ? -6.278 12.856 3.677 1.00 70.06 98 SER A N 1
ATOM 806 C CA . SER A 1 98 ? -5.790 13.457 2.434 1.00 70.06 98 SER A CA 1
ATOM 807 C C . SER A 1 98 ? -6.233 12.723 1.162 1.00 70.06 98 SER A C 1
ATOM 809 O O . SER A 1 98 ? -6.136 13.288 0.072 1.00 70.06 98 SER A O 1
ATOM 811 N N . LEU A 1 99 ? -6.724 11.483 1.263 1.00 70.69 99 LEU A N 1
ATOM 812 C CA . LEU A 1 99 ? -7.238 10.723 0.123 1.00 70.69 99 LEU A CA 1
ATOM 813 C C . LEU A 1 99 ? -8.710 11.067 -0.141 1.00 70.69 99 LEU A C 1
ATOM 815 O O . LEU A 1 99 ? -9.515 11.245 0.772 1.00 70.69 99 LEU A O 1
ATOM 819 N N . ARG A 1 100 ? -9.098 11.114 -1.424 1.00 76.75 100 ARG A N 1
ATOM 820 C CA . ARG A 1 100 ? -10.520 11.205 -1.790 1.00 76.75 100 ARG A CA 1
ATOM 821 C C . ARG A 1 100 ? -11.247 9.967 -1.269 1.00 76.75 100 ARG A C 1
ATOM 823 O O . ARG A 1 100 ? -10.844 8.852 -1.590 1.00 76.75 100 ARG A O 1
ATOM 830 N N . LYS A 1 101 ? -12.378 10.160 -0.580 1.00 73.69 101 LYS A N 1
ATOM 831 C CA . LYS A 1 101 ? -13.219 9.061 -0.063 1.00 73.69 101 LYS A CA 1
ATOM 832 C C . LYS A 1 101 ? -13.580 8.019 -1.127 1.00 73.69 101 LYS A C 1
ATOM 834 O O . LYS A 1 101 ? -13.654 6.837 -0.828 1.00 73.69 101 LYS A O 1
ATOM 839 N N . SER A 1 102 ? -13.750 8.419 -2.387 1.00 79.38 102 SER A N 1
ATOM 840 C CA . SER A 1 102 ? -14.030 7.472 -3.475 1.00 79.38 102 SER A CA 1
ATOM 841 C C . SER A 1 102 ? -12.906 6.456 -3.714 1.00 79.38 102 SER A C 1
ATOM 843 O O . SER A 1 102 ? -13.191 5.336 -4.121 1.00 79.38 102 SER A O 1
ATOM 845 N N . LEU 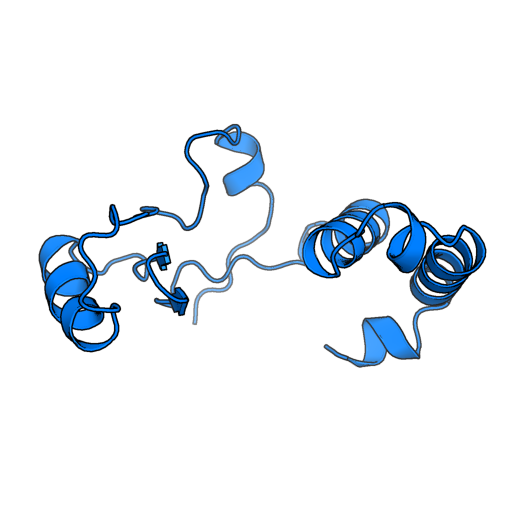A 1 103 ? -11.646 6.811 -3.439 1.00 78.25 103 LEU A N 1
ATOM 846 C CA . LEU A 1 103 ? -10.505 5.895 -3.552 1.00 78.25 103 LEU A CA 1
ATOM 847 C C . LEU A 1 103 ? -10.449 4.909 -2.377 1.00 78.25 103 LEU A C 1
ATOM 849 O O . LEU A 1 103 ? -10.022 3.772 -2.548 1.00 78.25 103 LEU A O 1
ATOM 853 N N . CYS A 1 104 ? -10.942 5.319 -1.208 1.00 77.81 104 CYS A N 1
ATOM 854 C CA . CYS A 1 104 ? -11.004 4.498 0.004 1.00 77.81 104 CYS A CA 1
ATOM 855 C C . CYS A 1 104 ? -11.936 3.298 -0.115 1.00 77.81 104 CYS A C 1
ATOM 857 O O . CYS A 1 104 ? -11.672 2.236 0.444 1.00 77.81 104 CYS A O 1
ATOM 859 N N . HIS A 1 105 ? -13.016 3.473 -0.870 1.00 81.56 105 HIS A N 1
ATOM 860 C CA . HIS A 1 105 ? -14.042 2.457 -1.089 1.00 81.56 105 HIS A CA 1
ATOM 861 C C . HIS A 1 105 ? -13.957 1.843 -2.491 1.00 81.56 105 HIS A C 1
ATOM 863 O O . HIS A 1 105 ? -14.923 1.259 -2.976 1.00 81.56 105 HIS A O 1
ATOM 869 N N . TYR A 1 106 ? -12.816 2.007 -3.169 1.00 85.81 106 TYR A N 1
ATOM 870 C CA . TYR A 1 106 ? -12.634 1.516 -4.532 1.00 85.81 106 TYR A CA 1
ATOM 871 C C . TYR A 1 106 ? -12.497 -0.013 -4.598 1.00 85.81 106 TYR A C 1
ATOM 873 O O . TYR A 1 106 ? -12.967 -0.641 -5.549 1.00 85.81 106 TYR A O 1
ATOM 881 N N . TYR A 1 107 ? -11.866 -0.606 -3.582 1.00 90.00 107 TYR A N 1
ATOM 882 C CA . TYR A 1 107 ? -11.621 -2.044 -3.484 1.00 90.00 107 TYR A CA 1
ATOM 883 C C . TYR A 1 107 ? -12.717 -2.744 -2.674 1.00 90.00 107 TYR A C 1
ATOM 885 O O . TYR A 1 107 ? -13.203 -2.168 -1.695 1.00 90.00 107 TYR A O 1
ATOM 893 N N . PRO A 1 108 ? -13.101 -3.980 -3.042 1.00 91.19 108 PRO A N 1
ATOM 894 C CA . PRO A 1 108 ? -14.048 -4.763 -2.263 1.00 91.19 108 PRO A CA 1
ATOM 895 C C . PRO A 1 108 ? -13.534 -5.044 -0.849 1.00 91.19 108 PRO A C 1
ATOM 897 O O . PRO A 1 108 ? -12.333 -5.092 -0.579 1.00 91.19 108 PRO A O 1
ATOM 900 N N . GLU A 1 109 ? -14.478 -5.273 0.055 1.00 89.12 109 GLU A N 1
ATOM 901 C CA . GLU A 1 109 ? -14.211 -5.644 1.440 1.00 89.12 109 GLU A CA 1
ATOM 902 C C . GLU A 1 109 ? -14.374 -7.154 1.609 1.00 89.12 109 GLU A C 1
ATOM 904 O O . GLU A 1 109 ? -15.314 -7.744 1.076 1.00 89.12 109 GLU A O 1
ATOM 909 N N . ILE A 1 110 ? -13.488 -7.775 2.389 1.00 84.12 110 ILE A N 1
ATOM 910 C CA . ILE A 1 110 ? -13.689 -9.153 2.846 1.00 84.12 110 ILE A CA 1
ATOM 911 C C . ILE A 1 110 ? -14.391 -9.095 4.199 1.00 84.12 110 ILE A C 1
ATOM 913 O O . ILE A 1 110 ? -13.836 -8.569 5.165 1.00 84.12 110 ILE A O 1
ATOM 917 N N . LYS A 1 111 ? -15.609 -9.641 4.249 1.00 76.44 111 LYS A N 1
ATOM 918 C CA . LYS A 1 111 ? -16.318 -9.957 5.492 1.00 76.44 111 LYS A CA 1
ATOM 919 C C . LYS A 1 111 ? -15.970 -11.393 5.871 1.00 76.44 111 LYS A C 1
ATOM 921 O O . LYS A 1 111 ? -16.077 -12.271 5.015 1.00 76.44 111 LYS A O 1
ATOM 926 N N . LEU A 1 112 ? -15.507 -11.594 7.101 1.00 64.44 112 LEU A N 1
ATOM 927 C CA . LEU A 1 112 ? -15.370 -12.923 7.695 1.00 64.44 112 LEU A CA 1
ATOM 928 C C . LEU A 1 112 ? -16.684 -13.347 8.348 1.00 64.44 112 LEU A C 1
ATOM 930 O O . LEU A 1 112 ? -17.373 -12.449 8.884 1.00 64.44 112 LEU A O 1
#

Mean predicted aligned error: 5.57 Å

pLDDT: mean 86.61, std 10.93, range [57.25, 98.25]

Foldseek 3Di:
DVCCCVPPPQNVVLVVVVVVVCCCPVPVDDPVVSVVVSCVVPDDLAVDAQAQQDWDDDALEIEHRPPDDDVNRVVVCVVVYDPDPDDRHYDDRPDDPPDDVCVSPSHHYDDD

Sequence (112 aa):
NVSLFRDHSLIRAWLHTVDRNGGIYRYRWGDAPIHTLVLTQLLAKDHIARLRYFGYVHRSEFTCADGIEKDLCKAQVKPFLPYWGMQYLYSEDGCLSSLRKSLCHYYPEIKL

Solvent-accessible surface area (backbone atoms only — not comparable to full-atom values): 6923 Å² total; per-residue (Å²): 124,68,60,54,66,75,68,37,64,68,55,39,55,50,52,54,50,51,58,74,69,41,41,50,80,77,67,64,55,52,65,68,64,51,53,49,52,54,49,69,72,72,46,62,55,85,83,42,71,38,63,52,67,51,60,48,77,59,65,58,36,38,25,50,23,63,94,59,57,67,67,63,44,52,63,68,47,54,84,74,38,74,94,64,93,66,78,72,46,76,18,84,75,69,46,60,89,88,54,60,68,71,68,68,65,61,40,48,70,62,82,132